Protein AF-X1I664-F1 (afdb_monomer)

Sequence (67 aa):
LEKGTARWGPGVSLAQDLYGRNFAPYRDAIERVTLPPRYAKRDPRNLARVKAVVDALIAAKESRLGR

Radius of gyration: 16.88 Å; Cα contacts (8 Å, |Δi|>4): 32; chains: 1; bounding box: 37×17×44 Å

Organism: NCBI:txid412755

Nearest PDB structures (foldseek):
  6uuj-assembly2_D  TM=3.269E-01  e=6.835E+00  Mycobacterium tuberculosis H37Rv
  6uuj-assembly3_G  TM=3.061E-01  e=9.279E+00  Mycobacterium tuberculosis H37Rv

Foldseek 3Di:
DPPDPDPCVVVCVVCVVVCVPPPVLLVVLQVPQDADDDDDPPDPVNVSRVVSSVVSNVVSVCVVVVD

Mean predicted aligned error: 5.99 Å

Solvent-accessible surface area (backbone atoms only — not comparable to full-atom values): 4145 Å² total; per-residue (Å²): 132,94,77,73,91,60,75,65,63,69,59,48,67,72,37,48,63,57,40,56,76,71,42,42,63,48,52,57,36,52,74,68,54,82,70,60,80,84,63,62,91,90,43,72,71,44,51,55,40,54,47,53,49,52,54,37,49,50,52,46,49,34,59,74,71,75,101

Structure (mmCIF, N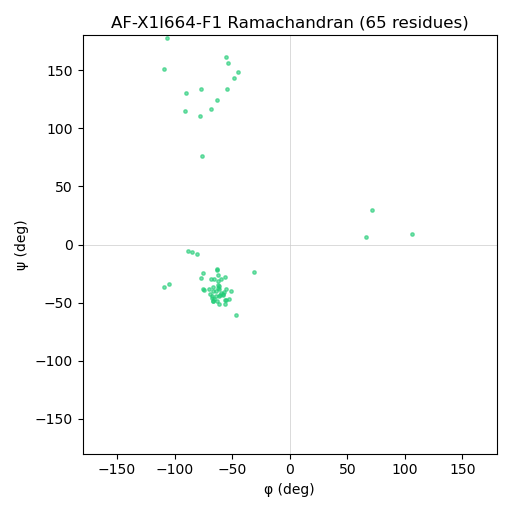/CA/C/O backbone):
data_AF-X1I664-F1
#
_entry.id   AF-X1I664-F1
#
loop_
_atom_site.group_PDB
_atom_site.id
_atom_site.type_symbol
_atom_site.label_atom_id
_atom_site.label_alt_id
_atom_site.label_comp_id
_atom_site.label_asym_id
_atom_site.label_entity_id
_atom_site.label_seq_id
_atom_site.pdbx_PDB_ins_code
_atom_site.Cartn_x
_atom_site.Cartn_y
_atom_site.Cartn_z
_atom_site.occupancy
_atom_site.B_iso_or_equiv
_atom_site.auth_seq_id
_atom_site.auth_comp_id
_atom_site.auth_asym_id
_atom_site.auth_atom_id
_atom_site.pdbx_PDB_model_num
ATOM 1 N N . LEU A 1 1 ? -7.652 9.708 27.813 1.00 52.84 1 LEU A N 1
ATOM 2 C CA . LEU A 1 1 ? -7.134 8.761 26.798 1.00 52.84 1 LEU A CA 1
ATOM 3 C C . LEU A 1 1 ? -5.717 8.399 27.194 1.00 52.84 1 LEU A C 1
ATOM 5 O O . LEU A 1 1 ? -4.795 9.153 26.913 1.00 52.84 1 LEU A O 1
ATOM 9 N N . GLU A 1 2 ? -5.565 7.296 27.915 1.00 52.72 2 GLU A N 1
ATOM 10 C CA . GLU A 1 2 ? -4.268 6.798 28.366 1.00 52.72 2 GLU A CA 1
ATOM 11 C C . GLU A 1 2 ? -3.546 6.134 27.180 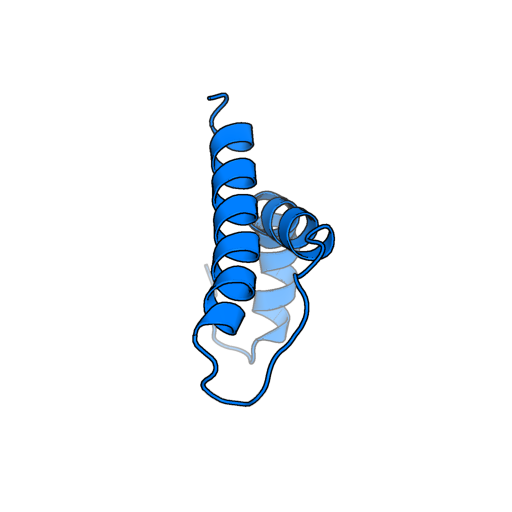1.00 52.72 2 GLU A C 1
ATOM 13 O O . GLU A 1 2 ? -3.562 4.921 26.988 1.00 52.72 2 GLU A O 1
ATOM 18 N N . LYS A 1 3 ? -3.004 6.959 26.279 1.00 56.91 3 LYS A N 1
ATOM 19 C CA . LYS A 1 3 ? -2.131 6.504 25.196 1.00 56.91 3 LYS A CA 1
ATOM 20 C C . LYS A 1 3 ? -0.686 6.556 25.700 1.00 56.91 3 LYS A C 1
ATOM 22 O O . LYS A 1 3 ? -0.168 7.645 25.911 1.00 56.91 3 LYS A O 1
ATOM 27 N N . GLY A 1 4 ? -0.029 5.400 25.818 1.00 56.94 4 GLY A N 1
ATOM 28 C CA . GLY A 1 4 ? 1.439 5.313 25.741 1.00 56.94 4 GLY A CA 1
ATOM 29 C C . GLY A 1 4 ? 2.242 5.080 27.026 1.00 56.94 4 GLY A C 1
ATOM 30 O O . GLY A 1 4 ? 3.463 5.139 26.951 1.00 56.94 4 GLY A O 1
ATOM 31 N N . THR A 1 5 ? 1.630 4.786 28.176 1.00 62.34 5 THR A N 1
ATOM 32 C CA . THR A 1 5 ? 2.373 4.523 29.430 1.00 62.34 5 THR A CA 1
ATOM 33 C C . THR A 1 5 ? 3.005 3.125 29.498 1.00 62.34 5 THR A C 1
ATOM 35 O O . THR A 1 5 ? 4.067 2.964 30.093 1.00 62.34 5 THR A O 1
ATOM 38 N N . ALA A 1 6 ? 2.420 2.120 28.837 1.00 64.44 6 ALA A N 1
ATOM 39 C CA . ALA A 1 6 ? 3.001 0.783 28.676 1.00 64.44 6 ALA A CA 1
ATOM 40 C C . ALA A 1 6 ? 3.453 0.549 27.222 1.00 64.44 6 ALA A C 1
ATOM 42 O O . ALA A 1 6 ? 2.862 1.106 26.292 1.00 64.44 6 ALA A O 1
ATOM 43 N N . ARG A 1 7 ? 4.486 -0.292 27.011 1.00 71.62 7 ARG A N 1
ATOM 44 C CA . ARG A 1 7 ? 4.921 -0.735 25.667 1.00 71.62 7 ARG A CA 1
ATOM 45 C C . ARG A 1 7 ? 3.712 -1.129 24.818 1.00 71.62 7 ARG A C 1
ATOM 47 O O . ARG A 1 7 ? 2.750 -1.661 25.348 1.00 71.62 7 ARG A O 1
ATOM 54 N N . TRP A 1 8 ? 3.821 -0.913 23.509 1.00 70.25 8 TRP A N 1
ATOM 55 C CA . TRP A 1 8 ? 2.805 -0.931 22.439 1.00 70.25 8 TRP A CA 1
ATOM 56 C C . TRP A 1 8 ? 1.590 -1.877 22.563 1.00 70.25 8 TRP A C 1
ATOM 58 O O . TRP A 1 8 ? 0.571 -1.570 21.960 1.00 70.25 8 TRP A O 1
ATOM 68 N N . GLY A 1 9 ? 1.646 -2.977 23.321 1.00 78.62 9 GLY A N 1
ATOM 69 C CA . GLY A 1 9 ? 0.578 -3.975 23.478 1.00 78.62 9 GLY A CA 1
ATOM 70 C C . GLY A 1 9 ? -0.824 -3.396 23.731 1.00 78.62 9 GLY A C 1
ATOM 71 O O . GLY A 1 9 ? -1.694 -3.592 22.885 1.00 78.62 9 GLY A O 1
ATOM 72 N N . PRO A 1 10 ? -1.066 -2.630 24.815 1.00 81.81 10 PRO A N 1
ATOM 73 C CA . PRO A 1 10 ? -2.385 -2.042 25.070 1.00 81.81 10 PRO A CA 1
ATOM 74 C C . PRO A 1 10 ? -2.831 -1.074 23.966 1.00 81.81 10 PRO A C 1
ATOM 76 O O . PRO A 1 10 ? -4.002 -1.040 23.596 1.00 81.81 10 PRO A O 1
ATOM 79 N N . GLY A 1 11 ? -1.887 -0.324 23.387 1.00 79.94 11 GLY A N 1
ATOM 80 C CA . GLY A 1 11 ? -2.157 0.576 22.265 1.00 79.94 11 GLY A CA 1
ATOM 81 C C . GLY A 1 11 ? -2.551 -0.159 20.980 1.00 79.94 11 GLY A C 1
ATOM 82 O O . GLY A 1 11 ? -3.424 0.318 20.260 1.00 79.94 11 GLY A O 1
ATOM 83 N N . VAL A 1 12 ? -1.955 -1.325 20.711 1.00 79.88 12 VAL A N 1
ATOM 84 C CA . VAL A 1 12 ? -2.284 -2.181 19.559 1.00 79.88 12 VAL A CA 1
ATOM 85 C C . VAL A 1 12 ? -3.699 -2.737 19.695 1.00 79.88 12 VAL A C 1
ATOM 87 O O . VAL A 1 12 ? -4.489 -2.583 18.766 1.00 79.88 12 VAL A O 1
ATOM 90 N N . SER A 1 13 ? -4.056 -3.287 20.861 1.00 83.38 13 SER A N 1
ATOM 91 C CA . SER A 1 13 ? -5.406 -3.819 21.101 1.00 83.38 13 SER A CA 1
ATOM 92 C C . SER A 1 13 ? -6.488 -2.747 20.938 1.00 83.38 13 SER A C 1
ATOM 94 O O . SER A 1 13 ? -7.512 -2.992 20.306 1.00 83.38 13 SER A O 1
ATOM 96 N N . LEU A 1 14 ? -6.248 -1.532 21.447 1.00 84.38 14 LEU A N 1
ATOM 97 C CA . LEU A 1 14 ? -7.178 -0.405 21.294 1.00 84.38 14 LEU A CA 1
ATOM 98 C C . LEU A 1 14 ? -7.280 0.098 19.845 1.00 84.38 14 LEU A C 1
ATOM 100 O O . LEU A 1 14 ? -8.320 0.615 19.440 1.00 84.38 14 LEU A O 1
ATOM 104 N N . ALA A 1 15 ? -6.212 -0.032 19.058 1.00 86.12 15 ALA A N 1
ATOM 105 C CA . ALA A 1 15 ? -6.170 0.429 17.674 1.00 86.12 15 ALA A CA 1
ATOM 106 C C . ALA A 1 15 ? -6.741 -0.584 16.667 1.00 86.12 15 ALA A C 1
ATOM 108 O O . ALA A 1 15 ? -6.875 -0.229 15.497 1.00 86.12 15 ALA A O 1
ATOM 109 N N . GLN A 1 16 ? -7.096 -1.804 17.087 1.00 88.50 16 GLN A N 1
ATOM 110 C CA . GLN A 1 16 ? -7.572 -2.881 16.207 1.00 88.50 16 GLN A CA 1
ATOM 111 C C . GLN A 1 16 ? -8.744 -2.436 15.310 1.00 88.50 16 GLN A C 1
ATOM 113 O O . GLN A 1 16 ? -8.718 -2.642 14.096 1.00 88.50 16 GLN A O 1
ATOM 118 N N . ASP A 1 17 ? -9.747 -1.774 15.893 1.00 89.94 17 ASP A N 1
ATOM 119 C CA . ASP A 1 17 ? -10.915 -1.266 15.161 1.00 89.94 17 ASP A CA 1
ATOM 120 C C . ASP A 1 17 ? -10.537 -0.122 14.203 1.00 89.94 17 ASP A C 1
ATOM 122 O O . ASP A 1 17 ? -10.908 -0.137 13.028 1.00 89.94 17 ASP A O 1
ATOM 126 N N . LEU A 1 18 ? -9.714 0.829 14.663 1.00 88.19 18 LEU A N 1
ATOM 127 C CA . LEU A 1 18 ? -9.226 1.934 13.830 1.00 88.19 18 LEU A CA 1
ATOM 128 C C . LEU A 1 18 ? -8.398 1.431 12.645 1.00 88.19 18 LEU A C 1
ATOM 130 O O . LEU A 1 18 ? -8.511 1.974 11.545 1.00 88.19 18 LEU A O 1
ATOM 134 N N . TYR A 1 19 ? -7.594 0.392 12.854 1.00 88.44 19 TYR A N 1
ATOM 135 C CA . TYR A 1 19 ? -6.847 -0.283 11.804 1.00 88.44 19 TYR A CA 1
ATOM 136 C C . TYR A 1 19 ? -7.799 -0.932 10.793 1.00 88.44 19 TYR A C 1
ATOM 138 O O . TYR A 1 19 ? -7.663 -0.696 9.591 1.00 88.44 19 TYR A O 1
ATOM 146 N N . GLY A 1 20 ? -8.803 -1.677 11.269 1.00 88.88 20 GLY A N 1
ATOM 147 C CA . GLY A 1 20 ? -9.831 -2.300 10.432 1.00 88.88 20 GLY A CA 1
ATOM 148 C C . GLY A 1 20 ? -10.571 -1.294 9.547 1.00 88.88 20 GLY A C 1
ATOM 149 O O . GLY A 1 20 ? -10.686 -1.484 8.339 1.00 88.88 20 GLY A O 1
ATOM 150 N N . ARG A 1 21 ? -11.024 -0.180 10.125 1.00 89.12 21 ARG A N 1
ATOM 151 C CA . ARG A 1 21 ? -11.837 0.817 9.406 1.00 89.12 21 ARG A CA 1
ATOM 152 C C . ARG A 1 21 ? -11.038 1.693 8.449 1.00 89.12 21 ARG A C 1
ATOM 154 O O . ARG A 1 21 ? -11.544 2.061 7.384 1.00 89.12 21 ARG A O 1
ATOM 161 N N . ASN A 1 22 ? -9.822 2.070 8.843 1.00 91.44 22 ASN A N 1
ATOM 162 C CA . ASN A 1 22 ? -9.069 3.111 8.144 1.00 91.44 22 ASN A CA 1
ATOM 163 C C . ASN A 1 22 ? -7.935 2.563 7.284 1.00 91.44 22 ASN A C 1
ATOM 165 O O . ASN A 1 22 ? -7.661 3.146 6.240 1.00 91.44 22 ASN A O 1
ATOM 169 N N . PHE A 1 23 ? -7.282 1.472 7.694 1.00 94.25 23 PHE A N 1
ATOM 170 C CA . PHE A 1 23 ? -6.098 0.959 7.003 1.00 94.25 23 PHE A CA 1
ATOM 171 C C . PHE A 1 23 ? -6.341 -0.350 6.250 1.00 94.25 23 PHE A C 1
ATOM 173 O O . PHE A 1 23 ? -5.794 -0.512 5.160 1.00 94.25 23 PHE A O 1
ATOM 180 N N . ALA A 1 24 ? -7.168 -1.261 6.775 1.00 94.44 24 ALA A N 1
ATOM 181 C CA . ALA A 1 24 ? -7.381 -2.573 6.156 1.00 94.44 24 ALA A CA 1
ATOM 182 C C . ALA A 1 24 ? -7.743 -2.510 4.655 1.00 94.44 24 ALA A C 1
ATOM 184 O O . ALA A 1 24 ? -7.139 -3.253 3.890 1.00 94.44 24 ALA A O 1
ATOM 185 N N . PRO A 1 25 ? -8.583 -1.570 4.175 1.00 95.06 25 PRO A N 1
ATOM 186 C CA . PRO A 1 25 ? -8.878 -1.458 2.743 1.00 95.06 25 PRO A CA 1
ATOM 187 C C . PRO A 1 25 ? -7.652 -1.132 1.879 1.00 95.06 25 PRO A C 1
ATOM 189 O O . PRO A 1 25 ? -7.532 -1.624 0.760 1.00 95.06 25 PRO A O 1
ATOM 192 N N . TYR A 1 26 ? -6.714 -0.335 2.398 1.00 97.12 26 TYR A N 1
ATOM 193 C CA . TYR A 1 26 ? -5.462 -0.027 1.705 1.00 97.12 26 TYR A CA 1
ATOM 194 C C . TYR A 1 26 ? -4.495 -1.208 1.735 1.00 97.12 26 TYR A C 1
ATOM 196 O O . TYR A 1 26 ? -3.849 -1.488 0.728 1.00 97.12 26 TYR A O 1
ATOM 204 N N . ARG A 1 27 ? -4.420 -1.931 2.861 1.00 96.81 27 ARG A N 1
ATOM 205 C CA . ARG A 1 27 ? -3.665 -3.190 2.948 1.00 96.81 27 ARG A CA 1
ATOM 206 C C . ARG A 1 27 ? -4.160 -4.179 1.897 1.00 96.81 27 ARG A C 1
ATOM 208 O O . ARG A 1 27 ? -3.353 -4.682 1.124 1.00 96.81 27 ARG A O 1
ATOM 215 N N . ASP A 1 28 ? -5.469 -4.401 1.838 1.00 97.06 28 ASP A N 1
ATOM 216 C CA . ASP A 1 28 ? -6.064 -5.358 0.907 1.00 97.06 28 ASP A CA 1
ATOM 217 C C . ASP A 1 28 ? -5.875 -4.914 -0.555 1.00 97.06 28 ASP A C 1
ATOM 219 O O . ASP A 1 28 ? -5.795 -5.746 -1.457 1.00 97.06 28 ASP A O 1
ATOM 223 N N . ALA A 1 29 ? -5.811 -3.604 -0.823 1.00 97.62 29 ALA A N 1
ATOM 224 C CA . ALA A 1 29 ? -5.472 -3.089 -2.147 1.00 97.62 29 ALA A CA 1
ATOM 225 C C . ALA A 1 29 ? -4.013 -3.393 -2.516 1.00 97.62 29 ALA A C 1
ATOM 227 O O . ALA A 1 29 ? -3.767 -3.889 -3.612 1.00 97.62 29 ALA A O 1
ATOM 228 N N . ILE A 1 30 ? -3.063 -3.156 -1.599 1.00 97.81 30 ILE A N 1
ATOM 229 C CA . ILE A 1 30 ? -1.638 -3.470 -1.798 1.00 97.81 30 ILE A CA 1
ATOM 230 C C . ILE A 1 30 ? -1.437 -4.973 -2.025 1.00 97.81 30 ILE A C 1
ATOM 232 O O . ILE A 1 30 ? -0.689 -5.357 -2.921 1.00 97.81 30 ILE A O 1
ATOM 236 N N . GLU A 1 31 ? -2.103 -5.822 -1.241 1.00 97.88 31 GLU A N 1
ATOM 237 C CA . GLU A 1 31 ? -1.968 -7.282 -1.323 1.00 97.88 31 GLU A CA 1
ATOM 238 C C . GLU A 1 31 ? -2.407 -7.841 -2.685 1.00 97.88 31 GLU A C 1
ATOM 240 O O . GLU A 1 31 ? -1.826 -8.805 -3.180 1.00 97.88 31 GLU A O 1
ATOM 245 N N . ARG A 1 32 ? -3.378 -7.193 -3.338 1.00 97.62 32 ARG A N 1
ATOM 246 C CA . ARG A 1 32 ? -3.843 -7.565 -4.683 1.00 97.62 32 ARG A CA 1
ATOM 247 C C . ARG A 1 32 ? -2.947 -7.049 -5.812 1.00 97.62 32 ARG A C 1
ATOM 249 O O . ARG A 1 32 ? -3.168 -7.415 -6.968 1.00 97.62 32 ARG A O 1
ATOM 256 N N . VAL A 1 33 ? -1.955 -6.201 -5.528 1.00 98.19 33 VAL A N 1
ATOM 257 C CA . VAL A 1 33 ? -1.083 -5.646 -6.571 1.00 98.19 33 VAL A CA 1
ATOM 258 C C . VAL A 1 33 ? -0.210 -6.746 -7.161 1.00 98.19 33 VAL A C 1
ATOM 260 O O . VAL A 1 33 ? 0.692 -7.276 -6.515 1.00 98.19 33 VAL A O 1
ATOM 263 N N . THR A 1 34 ? -0.402 -7.013 -8.451 1.00 97.81 34 THR A N 1
ATOM 264 C CA . THR A 1 34 ? 0.566 -7.787 -9.229 1.00 97.81 34 THR A CA 1
ATOM 265 C C . THR A 1 34 ? 1.732 -6.881 -9.596 1.00 97.81 34 THR A C 1
ATOM 267 O O . THR A 1 34 ? 1.595 -5.943 -10.382 1.00 97.81 34 THR A O 1
ATOM 270 N N . LEU A 1 35 ? 2.894 -7.135 -9.000 1.00 96.94 35 LEU A N 1
ATOM 271 C CA . LEU A 1 35 ? 4.071 -6.311 -9.238 1.00 96.94 35 LEU A CA 1
ATOM 272 C C . LEU A 1 35 ? 4.705 -6.647 -10.599 1.00 96.94 35 LEU A C 1
ATOM 274 O O . LEU A 1 35 ? 4.950 -7.823 -10.874 1.00 96.94 35 LEU A O 1
ATOM 278 N N . PRO A 1 36 ? 5.068 -5.633 -11.409 1.00 97.12 36 PRO A N 1
ATOM 279 C CA . PRO A 1 36 ? 5.848 -5.830 -12.628 1.00 97.12 36 PRO A CA 1
ATOM 280 C C . PRO A 1 36 ? 7.173 -6.563 -12.367 1.00 97.12 36 PRO 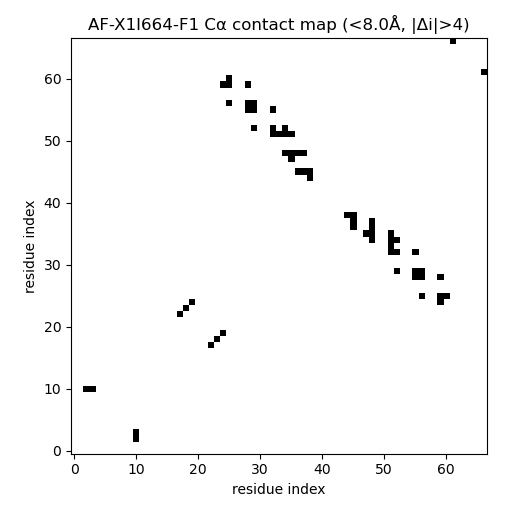A C 1
ATOM 282 O O . PRO A 1 36 ? 7.662 -6.547 -11.227 1.00 97.12 36 PRO A O 1
ATOM 285 N N . PRO A 1 37 ? 7.809 -7.149 -13.399 1.00 97.94 37 PRO A N 1
ATOM 286 C CA . PRO A 1 37 ? 9.091 -7.830 -13.257 1.00 97.94 37 PRO A CA 1
ATOM 287 C C . PRO A 1 37 ? 10.132 -7.000 -12.495 1.00 97.94 37 PRO A C 1
ATOM 289 O O . PRO A 1 37 ? 10.189 -5.772 -12.600 1.00 97.94 37 PRO A O 1
ATOM 292 N N . ARG A 1 38 ? 10.952 -7.678 -11.689 1.00 97.44 38 ARG A N 1
ATOM 293 C CA . ARG A 1 38 ? 12.058 -7.050 -10.963 1.00 97.44 38 ARG A CA 1
ATOM 294 C C . ARG A 1 38 ? 13.316 -7.098 -11.825 1.00 97.44 38 ARG A C 1
ATOM 296 O O . ARG A 1 38 ? 13.699 -8.164 -12.294 1.00 97.44 38 ARG A O 1
ATOM 303 N N . TYR A 1 39 ? 13.974 -5.955 -11.970 1.00 97.75 39 TYR A N 1
ATOM 304 C CA . TYR A 1 39 ? 15.219 -5.806 -12.724 1.00 97.75 39 TYR A CA 1
ATOM 305 C C . TYR A 1 39 ? 16.414 -5.612 -11.781 1.00 97.75 39 TYR A C 1
ATOM 307 O O . TYR A 1 39 ? 16.256 -5.534 -10.556 1.00 97.75 39 TYR A O 1
ATOM 315 N N . ALA A 1 40 ? 17.620 -5.517 -12.345 1.00 98.31 40 ALA A N 1
ATOM 316 C CA . ALA A 1 40 ? 18.852 -5.294 -11.593 1.00 98.31 40 ALA A CA 1
ATOM 317 C C . ALA A 1 40 ? 18.768 -4.060 -10.672 1.00 98.31 40 ALA A C 1
ATOM 319 O O . ALA A 1 40 ? 17.984 -3.130 -10.884 1.00 98.31 40 ALA A O 1
ATOM 320 N N . LYS A 1 41 ? 19.584 -4.041 -9.613 1.00 97.31 41 LYS A N 1
ATOM 321 C CA . LYS A 1 41 ? 19.639 -2.919 -8.665 1.00 97.31 41 LYS A CA 1
ATOM 322 C C . LYS A 1 41 ? 19.897 -1.603 -9.419 1.00 97.31 41 LYS A C 1
ATOM 324 O O . LYS A 1 41 ? 20.807 -1.548 -10.234 1.00 97.31 41 LYS A O 1
ATOM 329 N N . ARG A 1 42 ? 19.133 -0.550 -9.090 1.00 94.88 42 ARG A N 1
ATOM 330 C CA . ARG A 1 42 ? 19.159 0.789 -9.727 1.00 94.88 42 ARG A CA 1
ATOM 331 C C . ARG A 1 42 ? 18.687 0.852 -11.188 1.00 94.88 42 ARG A C 1
ATOM 333 O O . ARG A 1 42 ? 18.733 1.931 -11.763 1.00 94.88 42 ARG A O 1
ATOM 340 N N . ASP A 1 43 ? 18.170 -0.234 -11.764 1.00 98.19 43 ASP A N 1
ATOM 341 C CA . ASP A 1 43 ? 17.502 -0.163 -13.069 1.00 98.19 43 ASP A CA 1
ATOM 342 C C . ASP A 1 43 ? 16.244 0.731 -12.971 1.00 98.19 43 ASP A C 1
ATOM 344 O O . ASP A 1 43 ? 15.380 0.444 -12.128 1.00 98.19 43 ASP A O 1
ATOM 348 N N . PRO A 1 44 ? 16.112 1.789 -13.798 1.00 97.88 44 PRO A N 1
ATOM 349 C CA . PRO A 1 44 ? 14.979 2.715 -13.750 1.00 97.88 44 PRO A CA 1
ATOM 350 C C . PRO A 1 44 ? 13.612 2.042 -13.910 1.00 97.88 44 PRO A C 1
ATOM 352 O O . PRO A 1 44 ? 12.626 2.514 -13.344 1.00 97.88 44 PRO A O 1
ATOM 355 N N . ARG A 1 45 ? 13.532 0.901 -14.610 1.00 98.12 45 ARG A N 1
ATOM 356 C CA . ARG A 1 45 ? 12.272 0.161 -14.805 1.00 98.12 45 ARG A CA 1
ATOM 357 C C . ARG A 1 45 ? 11.684 -0.360 -13.496 1.00 98.12 45 ARG A C 1
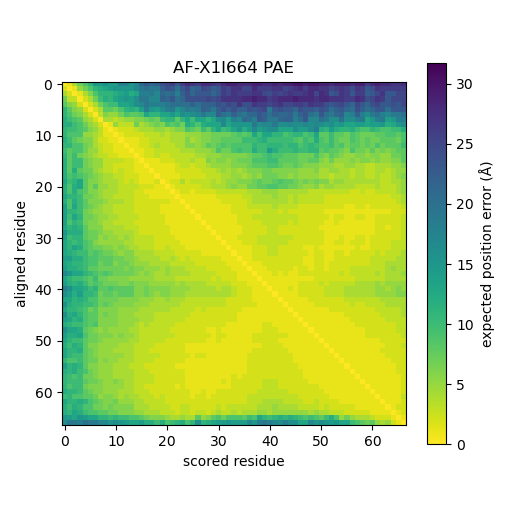ATOM 359 O O . ARG A 1 45 ? 10.475 -0.554 -13.405 1.00 98.12 45 ARG A O 1
ATOM 366 N N . ASN A 1 46 ? 12.494 -0.520 -12.446 1.00 98.19 46 ASN A N 1
ATOM 367 C CA . ASN A 1 46 ? 11.989 -0.887 -11.121 1.00 98.19 46 ASN A CA 1
ATOM 368 C C . ASN A 1 46 ? 11.050 0.174 -10.520 1.00 98.19 46 ASN A C 1
ATOM 370 O O . ASN A 1 46 ? 10.239 -0.170 -9.659 1.00 98.19 46 ASN A O 1
ATOM 374 N N . LEU A 1 47 ? 11.099 1.431 -10.981 1.00 98.25 47 LEU A N 1
ATOM 375 C CA . LEU A 1 47 ? 10.153 2.469 -10.557 1.00 98.25 47 LEU A CA 1
ATOM 376 C C . LEU A 1 47 ? 8.706 2.124 -10.936 1.00 98.25 47 LEU A C 1
ATOM 378 O O . LEU A 1 47 ? 7.787 2.507 -10.216 1.00 98.25 47 LEU A O 1
ATOM 382 N N . ALA A 1 48 ? 8.491 1.323 -11.986 1.00 98.25 48 ALA A N 1
ATOM 383 C CA . ALA A 1 48 ? 7.159 0.837 -12.350 1.00 98.25 48 ALA A CA 1
ATOM 384 C C . ALA A 1 48 ? 6.506 0.013 -11.225 1.00 98.25 48 ALA A C 1
ATOM 386 O O . ALA A 1 48 ? 5.290 0.045 -11.060 1.00 98.25 48 ALA A O 1
ATOM 387 N N . ARG A 1 49 ? 7.304 -0.679 -10.398 1.00 98.12 49 ARG A N 1
ATOM 388 C CA . ARG A 1 49 ? 6.800 -1.420 -9.230 1.00 98.12 49 ARG A CA 1
ATOM 389 C C . ARG A 1 49 ? 6.305 -0.482 -8.131 1.00 98.12 49 ARG A C 1
ATOM 391 O O . ARG A 1 49 ? 5.294 -0.773 -7.507 1.00 98.12 49 ARG A O 1
ATOM 398 N N . VAL A 1 50 ? 6.993 0.643 -7.919 1.00 97.44 50 VAL A N 1
ATOM 399 C CA . VAL A 1 50 ? 6.545 1.692 -6.987 1.00 97.44 50 VAL A CA 1
ATOM 400 C C . VAL A 1 50 ? 5.260 2.321 -7.508 1.00 97.44 50 VAL A C 1
ATOM 402 O O . VAL A 1 50 ? 4.289 2.430 -6.763 1.00 97.44 50 VAL A O 1
ATOM 405 N N . LYS A 1 51 ? 5.233 2.661 -8.803 1.00 98.25 51 LYS A N 1
ATOM 406 C CA . LYS A 1 51 ? 4.049 3.218 -9.455 1.00 98.25 51 LYS A CA 1
ATOM 407 C C . LYS A 1 51 ? 2.830 2.308 -9.279 1.00 98.25 51 LYS A C 1
ATOM 409 O O . LYS A 1 51 ? 1.801 2.797 -8.842 1.00 98.25 51 LYS A O 1
ATOM 414 N N . ALA A 1 52 ? 2.961 1.001 -9.517 1.00 98.50 52 ALA A N 1
ATOM 415 C CA . ALA A 1 52 ? 1.855 0.049 -9.375 1.00 98.50 52 ALA A CA 1
ATOM 416 C C . ALA A 1 52 ? 1.231 0.050 -7.964 1.00 98.50 52 ALA A C 1
ATOM 418 O O . ALA A 1 52 ? 0.011 0.020 -7.823 1.00 98.50 52 ALA A O 1
ATOM 419 N N . VAL A 1 53 ? 2.057 0.130 -6.915 1.00 98.38 53 VAL A N 1
ATOM 420 C CA . VAL A 1 53 ? 1.569 0.212 -5.528 1.00 98.38 53 VAL A CA 1
ATOM 421 C C . VAL A 1 53 ? 0.882 1.552 -5.259 1.00 98.38 53 VAL A C 1
ATOM 423 O O . VAL A 1 53 ? -0.176 1.588 -4.634 1.00 98.38 53 VAL A O 1
ATOM 426 N N . VAL A 1 54 ? 1.461 2.655 -5.738 1.00 98.44 54 VAL A N 1
ATOM 427 C C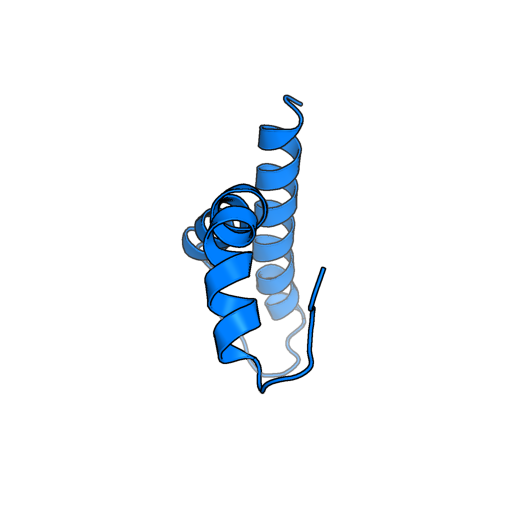A . VAL A 1 54 ? 0.881 3.997 -5.573 1.00 98.44 54 VAL A CA 1
ATOM 428 C C . VAL A 1 54 ? -0.456 4.111 -6.305 1.00 98.44 54 VAL A C 1
ATOM 430 O O . VAL A 1 54 ? -1.419 4.593 -5.716 1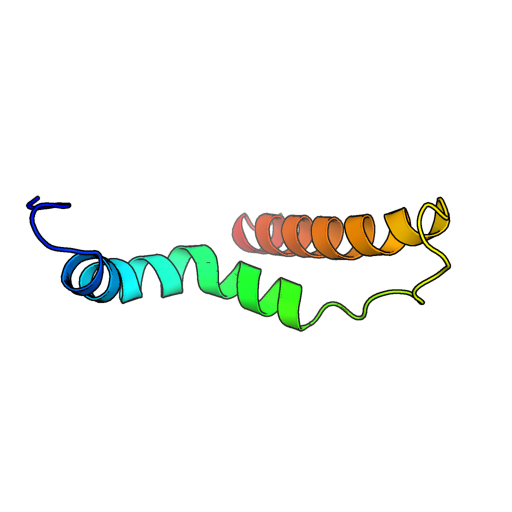.00 98.44 54 VAL A O 1
ATOM 433 N N . ASP A 1 55 ? -0.542 3.619 -7.541 1.00 98.44 55 ASP A N 1
ATOM 434 C CA . ASP A 1 55 ? -1.778 3.601 -8.327 1.00 98.44 55 ASP A CA 1
ATOM 435 C C . ASP A 1 55 ? -2.885 2.830 -7.583 1.00 98.44 55 ASP A C 1
ATOM 437 O O . ASP A 1 55 ? -4.014 3.309 -7.487 1.00 98.44 55 ASP A O 1
ATOM 441 N N . ALA A 1 56 ? -2.560 1.678 -6.981 1.00 98.44 56 ALA A N 1
ATOM 442 C CA . ALA A 1 56 ? -3.514 0.895 -6.193 1.00 98.44 56 ALA A CA 1
ATOM 443 C C . ALA A 1 56 ? -4.000 1.634 -4.936 1.00 98.44 56 ALA A C 1
ATOM 445 O O . ALA A 1 56 ? -5.185 1.593 -4.606 1.00 98.44 56 ALA A O 1
ATOM 446 N N . LEU A 1 57 ? -3.105 2.348 -4.248 1.00 98.19 57 LEU A N 1
ATOM 447 C CA . LEU A 1 57 ? -3.469 3.171 -3.093 1.00 98.19 57 LEU A CA 1
ATOM 448 C C . LEU A 1 57 ? -4.348 4.365 -3.479 1.00 98.19 57 LEU A C 1
ATOM 450 O O . LEU A 1 57 ? -5.296 4.678 -2.757 1.00 98.19 57 LEU A O 1
ATOM 454 N N . ILE A 1 58 ? -4.059 5.012 -4.611 1.00 98.25 58 ILE A N 1
ATOM 455 C CA . ILE A 1 58 ? -4.893 6.089 -5.158 1.00 98.25 58 ILE A CA 1
ATOM 456 C C . ILE A 1 58 ? -6.282 5.541 -5.484 1.00 98.25 58 ILE A C 1
ATOM 458 O O . ILE A 1 58 ? -7.266 6.082 -4.991 1.00 98.25 58 ILE A O 1
ATOM 462 N N . ALA A 1 59 ? -6.374 4.432 -6.221 1.00 97.56 59 ALA A N 1
ATOM 463 C CA . ALA A 1 59 ? -7.655 3.814 -6.558 1.00 97.56 59 ALA A CA 1
ATOM 464 C C . ALA A 1 59 ? -8.464 3.434 -5.305 1.00 97.56 59 ALA A C 1
ATOM 466 O O . ALA A 1 59 ? -9.659 3.718 -5.226 1.00 97.56 59 ALA A O 1
ATOM 467 N N . ALA A 1 60 ? -7.812 2.863 -4.285 1.00 97.19 60 ALA A N 1
ATOM 468 C CA . ALA A 1 60 ? -8.457 2.545 -3.012 1.00 97.19 60 ALA A CA 1
ATOM 469 C C . ALA A 1 60 ? -8.978 3.798 -2.290 1.00 97.19 60 ALA A C 1
ATOM 471 O O . ALA A 1 60 ? -10.054 3.768 -1.692 1.00 97.19 60 ALA A O 1
ATOM 472 N N . LYS A 1 61 ? -8.243 4.914 -2.356 1.00 96.94 61 LYS A N 1
ATOM 473 C CA . LYS A 1 61 ? -8.690 6.196 -1.804 1.00 96.94 61 LYS A CA 1
ATOM 474 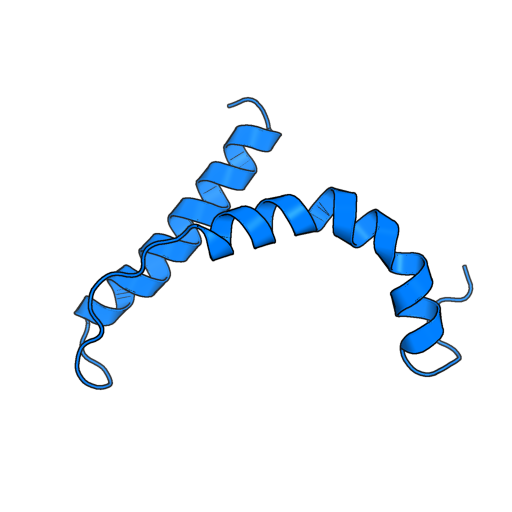C C . LYS A 1 61 ? -9.892 6.746 -2.571 1.00 96.94 61 LYS A C 1
ATOM 476 O O . LYS A 1 61 ? -10.867 7.131 -1.935 1.00 96.94 61 LYS A O 1
ATOM 481 N N . GLU A 1 62 ? -9.830 6.785 -3.900 1.00 97.56 62 GLU A N 1
ATOM 482 C CA . GLU A 1 62 ? -10.914 7.318 -4.737 1.00 97.56 62 GLU A CA 1
ATOM 483 C C . GLU A 1 62 ? -12.206 6.512 -4.561 1.00 97.56 62 GLU A C 1
ATOM 485 O O . GLU A 1 62 ? -13.250 7.091 -4.265 1.00 97.56 62 GLU A O 1
ATOM 490 N N . SER A 1 63 ? -12.107 5.178 -4.548 1.00 94.75 63 SER A N 1
ATOM 491 C CA . SER A 1 63 ? -13.238 4.289 -4.254 1.00 94.75 63 SER A CA 1
ATOM 492 C C . SER A 1 63 ? -13.902 4.602 -2.907 1.00 94.75 63 SER A C 1
ATOM 494 O O . SER A 1 63 ? -15.126 4.578 -2.792 1.00 94.75 63 SER A O 1
ATOM 496 N N . ARG A 1 64 ? -13.114 4.955 -1.883 1.00 92.38 64 ARG A N 1
ATOM 497 C CA . ARG A 1 64 ? -13.634 5.336 -0.558 1.00 92.38 64 ARG A CA 1
ATOM 498 C C . ARG A 1 64 ? -14.241 6.735 -0.512 1.00 92.38 64 ARG A C 1
ATOM 500 O O . ARG A 1 64 ? -15.041 7.004 0.379 1.00 92.38 64 ARG A O 1
ATOM 507 N N . LEU A 1 65 ? -13.834 7.620 -1.415 1.00 94.19 65 LEU A N 1
ATOM 508 C CA . LEU A 1 65 ? -14.392 8.965 -1.553 1.00 94.19 65 LEU A CA 1
ATOM 509 C C . LEU A 1 65 ? -15.602 8.998 -2.499 1.00 94.19 65 LEU A C 1
ATOM 511 O O . LEU A 1 65 ? -16.247 10.039 -2.593 1.00 94.19 65 LEU A O 1
ATOM 515 N N . GLY A 1 66 ? -15.923 7.879 -3.160 1.00 90.00 66 GLY A N 1
ATO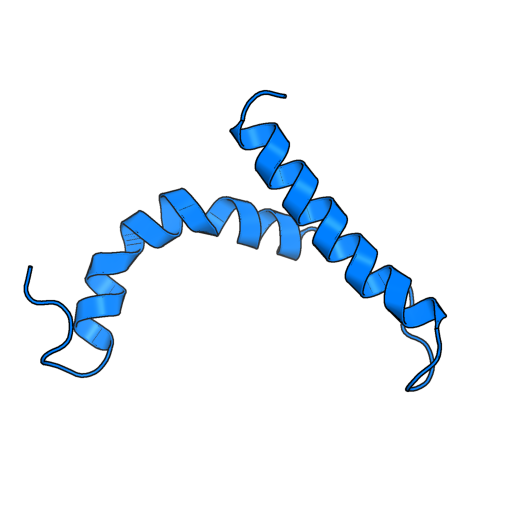M 516 C CA . GLY A 1 66 ? -17.046 7.767 -4.093 1.00 90.00 66 GLY A CA 1
ATOM 517 C C . GLY A 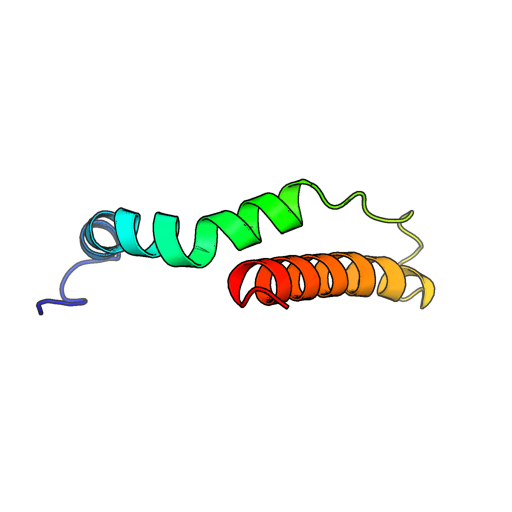1 66 ? -16.821 8.513 -5.410 1.00 90.00 66 GLY A C 1
ATOM 518 O O . GLY A 1 66 ? -17.785 9.014 -5.984 1.00 90.00 66 GLY A O 1
ATOM 519 N N . ARG A 1 67 ? -15.561 8.639 -5.841 1.00 75.31 67 ARG A N 1
ATOM 520 C CA . ARG A 1 67 ? -15.156 9.316 -7.080 1.00 75.31 67 ARG A CA 1
ATOM 521 C C . ARG A 1 67 ? -14.710 8.326 -8.144 1.00 75.31 67 ARG A C 1
ATOM 523 O O . ARG A 1 67 ? -14.223 7.237 -7.763 1.00 75.31 67 ARG A O 1
#

pLDDT: mean 90.05, std 12.32, range [52.72, 98.5]

Secondary structure (DSSP, 8-state):
---SSS-SHHHHHHHHHHHHHHTHHHHHHHHT--PPPP-STT-GGGHHHHHHHHHHHHHHHHHHHT-